Protein AF-A0A6P6D418-F1 (afdb_monomer)

Structure (mmCIF, N/CA/C/O backbone):
data_AF-A0A6P6D418-F1
#
_entry.id   AF-A0A6P6D418-F1
#
loop_
_atom_site.group_PDB
_atom_site.id
_atom_site.type_symbol
_atom_site.label_atom_id
_atom_site.label_alt_id
_atom_site.label_comp_id
_atom_site.label_asym_id
_atom_site.label_entity_id
_atom_site.label_seq_id
_atom_site.pdbx_PDB_ins_code
_atom_site.Cartn_x
_atom_site.Cartn_y
_atom_site.Cartn_z
_atom_site.occupancy
_atom_site.B_iso_or_equiv
_atom_site.auth_seq_id
_atom_site.auth_comp_id
_atom_site.auth_asym_id
_atom_site.auth_atom_id
_atom_site.pdbx_PDB_model_num
ATOM 1 N N . MET A 1 1 ? 2.836 -5.011 13.399 1.00 87.56 1 MET A N 1
ATOM 2 C CA . MET A 1 1 ? 2.859 -4.488 12.019 1.00 87.56 1 MET A CA 1
ATOM 3 C C . MET A 1 1 ? 4.157 -4.938 11.380 1.00 87.56 1 MET A C 1
ATOM 5 O O . MET A 1 1 ? 5.161 -4.933 12.080 1.00 87.56 1 MET A O 1
ATOM 9 N N . PHE A 1 2 ? 4.130 -5.393 10.126 1.00 97.69 2 PHE A N 1
ATOM 10 C CA . PHE A 1 2 ? 5.305 -5.955 9.454 1.00 97.69 2 PHE A CA 1
ATOM 11 C C . PHE A 1 2 ? 5.413 -5.437 8.016 1.00 97.69 2 PHE A C 1
ATOM 13 O O . PHE A 1 2 ? 4.402 -5.300 7.335 1.00 97.69 2 PHE A O 1
ATOM 20 N N . SER A 1 3 ? 6.639 -5.199 7.558 1.00 98.25 3 SER A N 1
ATOM 21 C CA . SER A 1 3 ? 7.002 -4.860 6.181 1.00 98.25 3 SER A CA 1
ATOM 22 C C . SER A 1 3 ? 8.351 -5.503 5.839 1.00 98.25 3 SER A C 1
ATOM 24 O O . SER A 1 3 ? 9.250 -5.564 6.683 1.00 98.25 3 SER A O 1
ATOM 26 N N . THR A 1 4 ? 8.481 -6.010 4.614 1.00 98.50 4 THR A N 1
ATOM 27 C CA . THR A 1 4 ? 9.635 -6.776 4.113 1.00 98.50 4 THR A CA 1
ATOM 28 C C . THR A 1 4 ? 9.999 -6.334 2.693 1.00 98.50 4 THR A C 1
ATOM 30 O O . THR A 1 4 ? 9.208 -5.667 2.030 1.00 98.50 4 THR A O 1
ATOM 33 N N . GLY A 1 5 ? 11.190 -6.708 2.223 1.00 98.38 5 GLY A N 1
ATOM 34 C CA . GLY A 1 5 ? 11.728 -6.310 0.920 1.00 98.38 5 GLY A CA 1
ATOM 35 C C . GLY A 1 5 ? 12.547 -5.017 0.963 1.00 98.38 5 GLY A C 1
ATOM 36 O O . GLY A 1 5 ? 12.773 -4.441 2.026 1.00 98.38 5 GLY A O 1
ATOM 37 N N . SER A 1 6 ?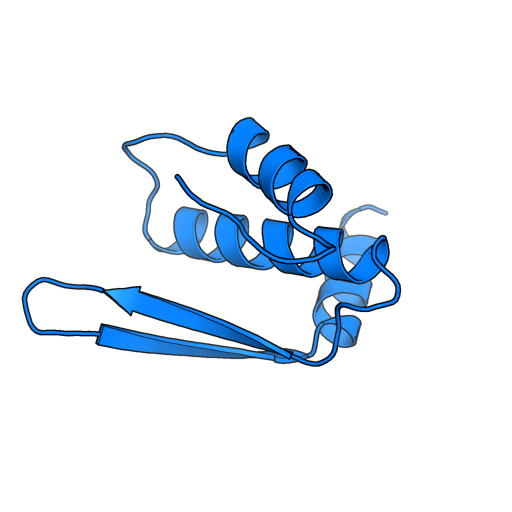 13.014 -4.572 -0.205 1.00 98.56 6 SER A N 1
ATOM 38 C CA . SER A 1 6 ? 13.899 -3.405 -0.359 1.00 98.56 6 SER A CA 1
ATOM 39 C C . SER A 1 6 ? 13.233 -2.076 0.011 1.00 98.56 6 SER A C 1
ATOM 41 O O . SER A 1 6 ? 13.897 -1.182 0.526 1.00 98.56 6 SER A O 1
ATOM 43 N N . GLY A 1 7 ? 11.915 -1.961 -0.176 1.00 98.56 7 GLY A N 1
ATOM 44 C CA . GLY A 1 7 ? 11.144 -0.761 0.155 1.00 98.56 7 GLY A CA 1
ATOM 45 C C . GLY A 1 7 ? 10.666 -0.674 1.610 1.00 98.56 7 GLY A C 1
ATOM 46 O O . GLY A 1 7 ? 9.868 0.210 1.931 1.00 98.56 7 GLY A O 1
ATOM 47 N N . ASN A 1 8 ? 11.088 -1.587 2.497 1.00 98.31 8 ASN A N 1
ATOM 48 C CA . ASN A 1 8 ? 10.442 -1.756 3.801 1.00 98.31 8 ASN A CA 1
ATOM 49 C C . ASN A 1 8 ? 10.517 -0.510 4.700 1.00 98.31 8 ASN A C 1
ATOM 51 O O . ASN A 1 8 ? 9.532 -0.174 5.356 1.00 98.31 8 ASN A O 1
ATOM 55 N N . THR A 1 9 ? 11.652 0.190 4.717 1.00 98.31 9 THR A N 1
ATOM 56 C CA . THR A 1 9 ? 11.877 1.377 5.555 1.00 98.31 9 THR A CA 1
ATOM 57 C C . THR A 1 9 ? 10.949 2.525 5.168 1.00 98.31 9 THR A C 1
ATOM 59 O O . THR A 1 9 ? 10.395 3.190 6.042 1.00 98.31 9 THR A O 1
ATOM 62 N N . TYR A 1 10 ? 10.713 2.720 3.870 1.00 98.56 10 TYR A N 1
ATOM 63 C CA . TYR A 1 10 ? 9.781 3.727 3.366 1.00 98.56 10 TYR A CA 1
ATOM 64 C C . TYR A 1 10 ? 8.330 3.390 3.720 1.00 98.56 10 TYR A C 1
ATOM 66 O O . TYR A 1 10 ? 7.581 4.272 4.140 1.00 98.56 10 TYR A O 1
ATOM 74 N N . ALA A 1 11 ? 7.949 2.113 3.599 1.00 98.69 11 ALA A N 1
ATOM 75 C CA . ALA A 1 11 ? 6.612 1.658 3.9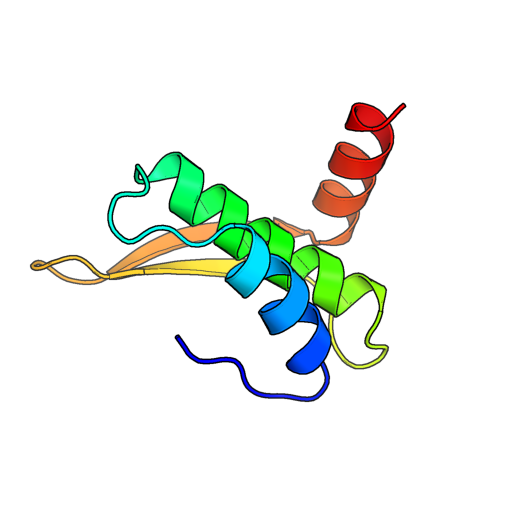65 1.00 98.69 11 ALA A CA 1
ATOM 76 C C . ALA A 1 11 ? 6.345 1.846 5.467 1.00 98.69 11 ALA A C 1
ATOM 78 O O . ALA A 1 11 ? 5.305 2.395 5.825 1.00 98.69 11 ALA A O 1
ATOM 79 N N . TYR A 1 12 ? 7.291 1.461 6.336 1.00 98.62 12 TYR A N 1
ATOM 80 C CA . TYR A 1 12 ? 7.171 1.689 7.781 1.00 98.62 12 TYR A CA 1
ATOM 81 C C . TYR A 1 12 ? 7.019 3.173 8.115 1.00 98.62 12 TYR A C 1
ATOM 83 O O . TYR A 1 12 ? 6.132 3.520 8.883 1.00 98.62 12 TYR A O 1
ATOM 91 N N . GLY A 1 13 ? 7.800 4.061 7.488 1.00 98.31 13 GLY A N 1
ATOM 92 C CA . GLY A 1 13 ? 7.716 5.500 7.758 1.00 98.31 13 GLY A CA 1
ATOM 93 C C . GLY A 1 13 ? 6.306 6.073 7.579 1.00 98.31 13 GLY A C 1
ATOM 94 O O . GLY A 1 13 ? 5.834 6.838 8.417 1.00 98.31 13 GLY A O 1
ATOM 95 N N . VAL A 1 14 ? 5.603 5.667 6.519 1.00 98.25 14 VAL A N 1
ATOM 96 C CA . VAL A 1 14 ? 4.210 6.083 6.300 1.00 98.25 14 VAL A CA 1
ATOM 97 C C . VAL A 1 14 ? 3.264 5.344 7.241 1.00 98.25 14 VAL A C 1
ATOM 99 O O . VAL A 1 14 ? 2.417 5.976 7.871 1.00 98.25 14 VAL A O 1
ATOM 102 N N . MET A 1 15 ? 3.413 4.026 7.369 1.00 98.31 15 MET A N 1
ATOM 103 C CA . MET A 1 15 ? 2.486 3.204 8.141 1.00 98.31 15 MET A CA 1
ATOM 104 C C . MET A 1 15 ? 2.489 3.563 9.634 1.00 98.31 15 MET A C 1
ATOM 106 O O . MET A 1 15 ? 1.422 3.770 10.210 1.00 98.31 15 MET A O 1
ATOM 110 N N . ASP A 1 16 ? 3.668 3.744 10.231 1.00 98.19 16 ASP A N 1
ATOM 111 C CA . ASP A 1 16 ? 3.836 4.092 11.646 1.00 98.19 16 ASP A CA 1
ATOM 112 C C . ASP A 1 16 ? 3.330 5.509 11.957 1.00 98.19 16 ASP A C 1
ATOM 114 O O . ASP A 1 16 ? 2.862 5.772 13.063 1.00 98.19 16 ASP A O 1
ATOM 118 N N . SER A 1 17 ? 3.366 6.421 10.976 1.00 97.69 17 SER A N 1
ATOM 119 C CA . SER A 1 17 ? 2.850 7.789 11.136 1.00 97.69 17 SER A CA 1
ATOM 120 C C . SER A 1 17 ? 1.318 7.874 11.166 1.00 97.69 17 SER A C 1
ATOM 122 O O . SER A 1 17 ? 0.764 8.798 11.760 1.00 97.69 17 SER A O 1
ATOM 124 N N . GLY A 1 18 ? 0.629 6.925 10.522 1.00 96.88 18 GLY A N 1
ATOM 125 C CA . GLY A 1 18 ? -0.826 6.948 10.347 1.00 96.88 18 GLY A CA 1
ATOM 126 C C . GLY A 1 18 ? -1.591 5.897 11.149 1.00 96.88 18 GLY A C 1
ATOM 127 O O . GLY A 1 18 ? -2.814 5.995 11.271 1.00 96.88 18 GLY A O 1
ATOM 128 N N . TYR A 1 19 ? -0.908 4.884 11.686 1.00 98.00 19 TYR A N 1
ATOM 129 C CA . TYR A 1 19 ? -1.568 3.756 12.331 1.00 98.00 19 TYR A CA 1
ATOM 130 C C . TYR A 1 19 ? -2.270 4.139 13.636 1.00 98.00 19 TYR A C 1
ATOM 132 O O . TYR A 1 1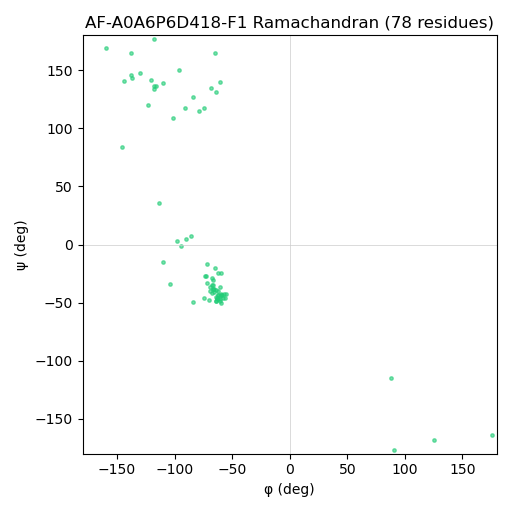9 ? -1.709 4.786 14.520 1.00 98.00 19 TYR A O 1
ATOM 140 N N . ARG A 1 20 ? -3.502 3.644 13.787 1.00 97.88 20 ARG A N 1
ATOM 141 C CA . ARG A 1 20 ? -4.249 3.615 15.046 1.00 97.88 20 ARG A CA 1
ATOM 142 C C . ARG A 1 20 ? -4.959 2.261 15.165 1.00 97.88 20 ARG A C 1
ATOM 144 O O . ARG A 1 20 ? -5.417 1.742 14.149 1.00 97.88 20 ARG A O 1
ATOM 151 N N . PRO A 1 21 ? -5.115 1.686 16.371 1.00 96.31 21 PRO A N 1
ATOM 152 C CA . PRO A 1 21 ? -5.803 0.400 16.535 1.00 96.31 21 PRO A CA 1
ATOM 153 C C . PRO A 1 21 ? -7.263 0.391 16.058 1.00 96.31 21 PRO A C 1
ATOM 155 O O . PRO A 1 21 ? -7.802 -0.662 15.744 1.00 96.31 21 PRO A O 1
ATOM 158 N N . ASN A 1 22 ? -7.909 1.556 16.030 1.00 97.19 22 ASN A N 1
ATOM 159 C CA . ASN A 1 22 ? -9.332 1.738 15.753 1.00 97.19 22 ASN A CA 1
ATOM 160 C C . ASN A 1 22 ? -9.593 2.488 14.435 1.00 97.19 22 ASN A C 1
ATOM 162 O O . ASN A 1 22 ? -10.518 3.297 14.364 1.00 97.19 22 ASN A O 1
ATOM 166 N N . LEU A 1 23 ? -8.766 2.258 13.413 1.00 98.31 23 LEU A N 1
ATOM 167 C CA . LEU A 1 23 ? -9.037 2.759 12.065 1.00 98.31 23 LEU A CA 1
ATOM 168 C C . LEU A 1 23 ? -10.351 2.174 11.539 1.00 98.31 23 LEU A C 1
ATOM 170 O O . LEU A 1 23 ? -10.632 0.985 11.712 1.00 98.31 23 LEU A O 1
ATOM 174 N N . SER A 1 24 ? -11.138 3.006 10.861 1.00 98.38 24 SER A N 1
ATOM 175 C CA . SER A 1 24 ? -12.199 2.503 9.997 1.00 98.38 24 SER A CA 1
ATOM 176 C C . SER A 1 24 ? -11.602 1.721 8.828 1.00 98.38 24 SER A C 1
ATOM 178 O O . SER A 1 24 ? -10.410 1.814 8.520 1.00 98.38 24 SER A O 1
ATOM 180 N N . LEU A 1 25 ? -12.448 0.947 8.153 1.00 97.75 25 LEU A N 1
ATOM 181 C CA . LEU A 1 25 ? -11.998 0.105 7.057 1.00 97.75 25 LEU A CA 1
ATOM 182 C C . LEU A 1 25 ? -11.368 0.918 5.914 1.00 97.75 25 LEU A C 1
ATOM 184 O O . LEU A 1 25 ? -10.287 0.581 5.438 1.00 97.75 25 LEU A O 1
ATOM 188 N N . GLU A 1 26 ? -12.008 2.026 5.543 1.00 98.19 26 GLU A N 1
ATOM 189 C CA . GLU A 1 26 ? -11.529 2.917 4.483 1.00 98.19 26 GLU A CA 1
ATOM 190 C C . GLU A 1 26 ? -10.222 3.622 4.863 1.00 98.19 26 GLU A C 1
ATOM 192 O O . GLU A 1 26 ? -9.320 3.737 4.036 1.00 98.19 26 GLU A O 1
ATOM 197 N N . GLU A 1 27 ? -10.065 4.037 6.126 1.00 98.50 27 GLU A N 1
ATOM 198 C CA . GLU A 1 27 ? -8.803 4.620 6.596 1.00 98.50 27 GLU A CA 1
ATOM 199 C C . GLU A 1 27 ? -7.663 3.593 6.589 1.00 98.50 27 GLU A C 1
ATOM 201 O O . GLU A 1 27 ? -6.531 3.929 6.243 1.00 98.50 27 GLU A O 1
ATOM 206 N N . ALA A 1 28 ? -7.943 2.335 6.948 1.00 98.50 28 ALA A N 1
ATOM 207 C CA . ALA A 1 28 ? -6.949 1.266 6.907 1.00 98.50 28 ALA A CA 1
ATOM 208 C C . ALA A 1 28 ? -6.504 0.963 5.467 1.00 98.50 28 ALA A C 1
ATOM 210 O O . ALA A 1 28 ? -5.309 0.786 5.213 1.00 98.50 28 ALA A O 1
ATOM 211 N N . TYR A 1 29 ? -7.448 0.948 4.524 1.00 98.50 29 TYR A N 1
ATOM 212 C CA . TYR A 1 29 ? -7.163 0.782 3.101 1.00 98.50 29 TYR A CA 1
ATOM 213 C C . TYR A 1 29 ? -6.330 1.936 2.546 1.00 98.50 29 TYR A C 1
ATOM 215 O O . TYR A 1 29 ? -5.321 1.698 1.883 1.00 98.50 29 TYR A O 1
ATOM 223 N N . ASP A 1 30 ? -6.706 3.178 2.852 1.00 98.38 30 ASP A N 1
ATOM 224 C CA . ASP A 1 30 ? -5.954 4.354 2.415 1.00 98.38 30 ASP A CA 1
ATOM 225 C C . ASP A 1 30 ? -4.531 4.363 2.998 1.00 98.38 30 ASP A C 1
ATOM 227 O O . ASP A 1 30 ? -3.568 4.575 2.262 1.00 98.38 30 ASP A O 1
ATOM 231 N N . LEU A 1 31 ? -4.364 4.039 4.286 1.00 98.50 31 LEU A N 1
ATOM 232 C CA . LEU A 1 31 ? -3.045 3.954 4.917 1.00 98.50 31 LEU A CA 1
ATOM 233 C C . LEU A 1 31 ? -2.163 2.876 4.272 1.00 98.50 31 LEU A C 1
ATOM 235 O O . LEU A 1 31 ? -0.999 3.139 3.959 1.00 98.50 31 LEU A O 1
ATOM 239 N N . GLY A 1 32 ? -2.710 1.676 4.055 1.00 98.38 32 GLY A N 1
ATOM 240 C CA . GLY A 1 32 ? -1.997 0.575 3.406 1.00 98.38 32 GLY A CA 1
ATOM 241 C C . GLY A 1 32 ? -1.560 0.936 1.987 1.00 98.38 32 GLY A C 1
ATOM 242 O O . GLY A 1 32 ? -0.390 0.767 1.633 1.00 98.38 32 GLY A O 1
ATOM 243 N N . ARG A 1 33 ? -2.473 1.518 1.202 1.00 98.56 33 ARG A N 1
ATOM 244 C CA . ARG A 1 33 ? -2.202 1.985 -0.159 1.00 98.56 33 ARG A CA 1
ATOM 245 C C . ARG A 1 33 ? -1.106 3.049 -0.184 1.00 98.56 33 ARG A C 1
ATOM 247 O O . ARG A 1 33 ? -0.127 2.889 -0.913 1.00 98.56 33 ARG A O 1
ATOM 254 N N . ARG A 1 34 ? -1.211 4.093 0.646 1.00 98.25 34 ARG A N 1
ATOM 255 C CA . ARG A 1 34 ? -0.201 5.163 0.736 1.00 98.25 34 ARG A CA 1
ATOM 256 C C . ARG A 1 34 ? 1.171 4.627 1.125 1.00 98.25 34 ARG A C 1
ATOM 258 O O . ARG A 1 34 ? 2.166 5.041 0.534 1.00 98.25 34 ARG A O 1
ATOM 265 N N . ALA A 1 35 ? 1.239 3.701 2.082 1.00 98.62 35 ALA A N 1
ATOM 266 C CA . ALA A 1 35 ? 2.508 3.125 2.517 1.00 98.62 35 ALA A CA 1
ATOM 267 C C . ALA A 1 35 ? 3.250 2.427 1.369 1.00 98.62 35 ALA A C 1
ATOM 269 O O . ALA A 1 35 ? 4.450 2.644 1.196 1.00 98.62 35 ALA A O 1
ATOM 270 N N . ILE A 1 36 ? 2.538 1.654 0.543 1.00 98.69 36 ILE A N 1
ATOM 271 C CA . ILE A 1 36 ? 3.134 1.004 -0.629 1.00 98.69 36 ILE A CA 1
ATOM 272 C C . ILE A 1 36 ? 3.484 2.027 -1.712 1.00 98.69 36 ILE A C 1
ATOM 274 O O . ILE A 1 36 ? 4.620 2.026 -2.176 1.00 98.69 36 ILE A O 1
ATOM 278 N N . VAL A 1 37 ? 2.571 2.939 -2.065 1.00 98.50 37 VAL A N 1
ATOM 279 C CA . VAL A 1 37 ? 2.799 3.949 -3.119 1.00 98.50 37 VAL A CA 1
ATOM 280 C C . VAL A 1 37 ? 4.028 4.818 -2.823 1.00 98.50 37 VAL A C 1
ATOM 282 O O . VAL A 1 37 ? 4.857 5.071 -3.702 1.00 98.50 37 VAL A O 1
ATOM 285 N N . HIS A 1 38 ? 4.203 5.255 -1.575 1.00 98.25 38 HIS A N 1
ATOM 286 C CA . HIS A 1 38 ? 5.378 6.038 -1.194 1.00 98.25 38 HIS A CA 1
ATOM 287 C C . HIS A 1 38 ? 6.661 5.203 -1.145 1.00 98.25 38 HIS A C 1
ATOM 289 O O . HIS A 1 38 ? 7.722 5.725 -1.494 1.00 98.25 38 HIS A O 1
ATOM 295 N N . ALA A 1 39 ? 6.580 3.920 -0.778 1.00 98.75 39 ALA A N 1
ATOM 296 C CA . ALA A 1 39 ? 7.726 3.020 -0.844 1.00 98.75 39 ALA A CA 1
ATOM 297 C C . ALA A 1 39 ? 8.199 2.808 -2.284 1.00 98.75 39 ALA A C 1
ATOM 299 O O . ALA A 1 39 ? 9.372 3.030 -2.581 1.00 98.75 39 ALA A O 1
ATOM 300 N N . THR A 1 40 ? 7.278 2.498 -3.197 1.00 98.69 40 THR A N 1
ATOM 301 C CA . THR A 1 40 ? 7.561 2.330 -4.631 1.00 98.69 40 THR A CA 1
ATOM 302 C C . THR A 1 40 ? 8.080 3.603 -5.293 1.00 98.69 40 THR A C 1
ATOM 304 O O . THR A 1 40 ? 8.774 3.549 -6.298 1.00 98.69 40 THR A O 1
ATOM 307 N N . HIS A 1 41 ? 7.773 4.778 -4.739 1.00 97.94 41 HIS A N 1
ATOM 308 C CA . HIS A 1 41 ? 8.300 6.026 -5.280 1.00 97.94 41 HIS A CA 1
ATOM 309 C C . HIS A 1 41 ? 9.785 6.248 -4.971 1.00 97.94 41 HIS A C 1
ATOM 311 O O . HIS A 1 41 ? 10.462 6.986 -5.687 1.00 97.94 41 HIS A O 1
ATOM 317 N N . ARG A 1 42 ? 10.283 5.674 -3.871 1.00 98.25 42 ARG A N 1
ATOM 318 C CA . ARG A 1 42 ? 11.657 5.884 -3.397 1.00 98.25 42 ARG A CA 1
ATOM 319 C C . ARG A 1 42 ? 12.572 4.700 -3.682 1.00 98.25 42 ARG A C 1
ATOM 321 O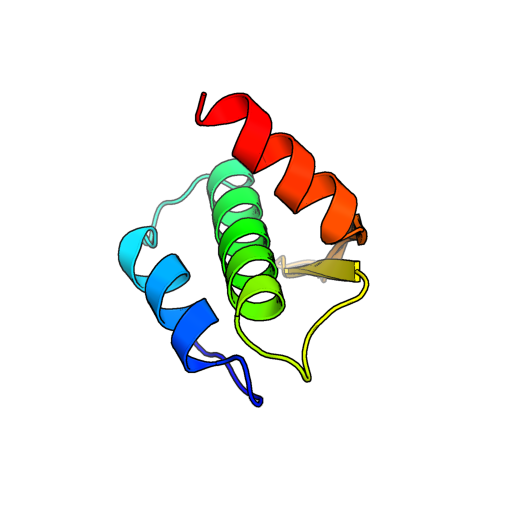 O . ARG A 1 42 ? 13.751 4.921 -3.938 1.00 98.25 42 ARG A O 1
ATOM 328 N N . 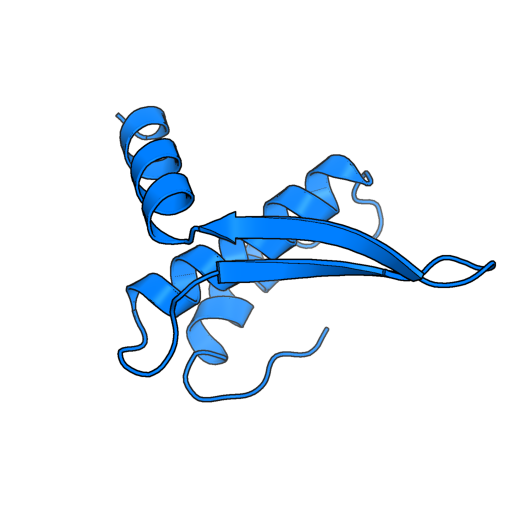ASP A 1 43 ? 12.048 3.482 -3.633 1.00 98.69 43 ASP A N 1
ATOM 329 C CA . ASP A 1 43 ? 12.809 2.261 -3.877 1.00 98.69 43 ASP A CA 1
ATOM 330 C C . ASP A 1 43 ? 12.764 1.853 -5.355 1.00 98.69 43 ASP A C 1
ATOM 332 O O . ASP A 1 43 ? 11.710 1.508 -5.879 1.00 98.69 43 ASP A O 1
ATOM 336 N N . SER A 1 44 ? 13.923 1.828 -6.017 1.00 98.31 44 SER A N 1
ATOM 337 C CA . SER A 1 44 ? 14.044 1.506 -7.446 1.00 98.31 44 SER A CA 1
ATOM 338 C C . SER A 1 44 ? 13.640 0.077 -7.809 1.00 98.31 44 SER A C 1
ATOM 340 O O . SER A 1 44 ? 13.391 -0.202 -8.980 1.00 98.31 44 SER A O 1
ATOM 342 N N . TYR A 1 45 ? 13.616 -0.837 -6.836 1.00 98.44 45 TYR A N 1
ATOM 343 C CA . TYR A 1 45 ? 13.267 -2.242 -7.057 1.00 98.44 45 TYR A CA 1
ATOM 344 C C . TYR A 1 45 ? 11.803 -2.567 -6.724 1.00 98.44 45 TYR A C 1
ATOM 346 O O . TYR A 1 45 ? 11.393 -3.720 -6.854 1.00 98.44 45 TYR A O 1
ATOM 354 N N . SER A 1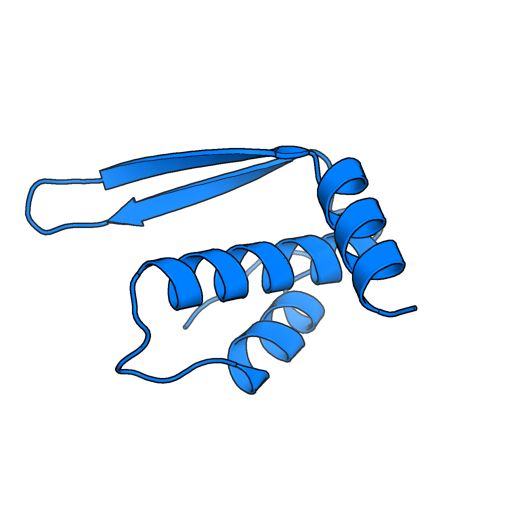 46 ? 11.006 -1.565 -6.337 1.00 98.56 46 SER A N 1
ATOM 355 C CA . SER A 1 46 ? 9.585 -1.709 -6.014 1.00 98.56 46 SER A CA 1
ATOM 356 C C . SER A 1 46 ? 8.724 -0.870 -6.964 1.00 98.56 46 SER A C 1
ATOM 358 O O . SER A 1 46 ? 9.003 0.302 -7.189 1.00 98.56 46 SER A O 1
ATOM 360 N N . GLY A 1 47 ? 7.638 -1.432 -7.500 1.00 98.44 47 GLY A N 1
ATOM 361 C CA . GLY A 1 47 ? 6.736 -0.708 -8.403 1.00 98.44 47 GLY A CA 1
ATOM 362 C C . GLY A 1 47 ? 5.619 -1.574 -8.985 1.00 98.44 47 GLY A C 1
ATOM 363 O O . GLY A 1 47 ? 5.349 -2.670 -8.493 1.00 98.44 47 GLY A O 1
ATOM 364 N N . GLY A 1 48 ? 4.980 -1.085 -10.050 1.00 98.62 48 GLY A N 1
ATOM 365 C CA . GLY A 1 48 ? 3.881 -1.772 -10.731 1.00 98.62 48 GLY A CA 1
ATOM 366 C C . GLY A 1 48 ? 2.526 -1.445 -10.108 1.00 98.62 48 GLY A C 1
ATOM 367 O O . GLY A 1 48 ? 2.086 -0.301 -10.156 1.00 98.62 48 GLY A O 1
ATOM 368 N N . VAL A 1 49 ? 1.864 -2.445 -9.528 1.00 98.62 49 VAL A N 1
ATOM 369 C CA . VAL A 1 49 ? 0.497 -2.319 -8.999 1.00 98.62 49 VAL A CA 1
ATOM 370 C C . VAL A 1 49 ? 0.442 -2.625 -7.502 1.00 98.62 49 VAL A C 1
ATOM 372 O O . VAL A 1 49 ? 1.082 -3.563 -7.020 1.00 98.62 49 VAL A O 1
ATOM 375 N N . VAL A 1 50 ? -0.378 -1.880 -6.762 1.00 98.62 50 VAL A N 1
ATOM 376 C CA . VAL A 1 50 ? -0.741 -2.218 -5.383 1.00 98.62 50 VAL A CA 1
ATOM 377 C C . VAL A 1 50 ? -1.810 -3.304 -5.422 1.00 98.62 50 VAL A C 1
ATOM 379 O O . VAL A 1 50 ? -2.925 -3.066 -5.877 1.00 98.62 50 VAL A O 1
ATOM 382 N N . ASN A 1 51 ? -1.484 -4.499 -4.927 1.00 98.69 51 ASN A N 1
ATOM 383 C CA . ASN A 1 51 ? -2.468 -5.550 -4.671 1.00 98.69 51 ASN A CA 1
ATOM 384 C C . ASN A 1 51 ? -2.789 -5.587 -3.178 1.00 98.69 51 ASN A C 1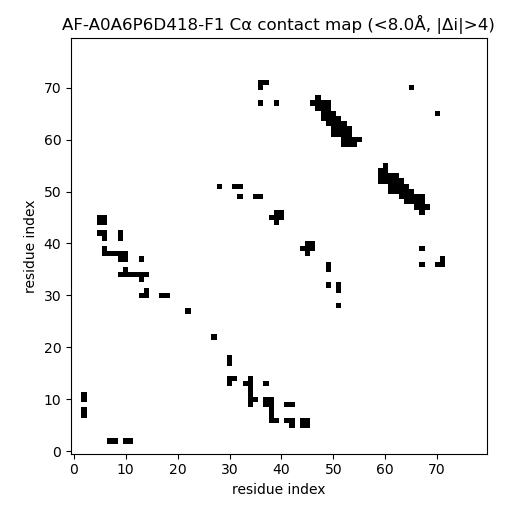
ATOM 386 O O . ASN A 1 51 ? -1.957 -6.024 -2.382 1.00 98.69 51 ASN A O 1
ATOM 390 N N . MET A 1 52 ? -3.993 -5.158 -2.806 1.00 98.69 52 MET A N 1
ATOM 391 C CA . MET A 1 52 ? -4.412 -5.100 -1.407 1.00 98.69 52 MET A CA 1
ATOM 392 C C . MET A 1 52 ? -5.470 -6.154 -1.097 1.00 98.69 52 MET A C 1
ATOM 394 O O . MET A 1 52 ? -6.404 -6.384 -1.869 1.00 98.69 52 MET A O 1
ATOM 398 N N . TYR A 1 53 ? -5.325 -6.768 0.073 1.00 98.69 53 TYR A N 1
ATOM 399 C CA . TYR A 1 53 ? -6.220 -7.791 0.592 1.00 98.69 53 TYR A CA 1
ATOM 400 C C . TYR A 1 53 ? -6.633 -7.441 2.016 1.00 98.69 53 TYR A C 1
ATOM 402 O O . TYR A 1 53 ? -5.846 -6.885 2.781 1.00 98.69 53 TYR A O 1
ATOM 410 N N . HIS A 1 54 ? -7.853 -7.815 2.379 1.00 98.56 54 HIS A N 1
ATOM 411 C CA . HIS A 1 54 ? -8.384 -7.660 3.726 1.00 98.56 54 HIS A CA 1
ATOM 412 C C . HIS A 1 54 ? -8.817 -9.023 4.252 1.00 98.56 54 HIS A C 1
ATOM 414 O O . HIS A 1 54 ? -9.672 -9.678 3.661 1.00 98.56 54 HIS A O 1
ATOM 420 N N . MET A 1 55 ? -8.203 -9.446 5.356 1.00 98.31 55 MET A N 1
ATOM 421 C CA . MET A 1 55 ? -8.578 -10.659 6.073 1.00 98.31 55 MET A CA 1
ATOM 422 C C . MET A 1 55 ? -9.732 -10.377 7.038 1.00 98.31 55 MET A C 1
ATOM 424 O O . MET A 1 55 ? -9.622 -9.485 7.876 1.00 98.31 55 MET A O 1
ATOM 428 N N . LYS A 1 56 ? -10.797 -11.167 6.941 1.00 97.88 56 LYS A N 1
ATOM 429 C CA . LYS A 1 56 ? -11.955 -11.182 7.837 1.00 97.88 56 LYS A CA 1
ATOM 430 C C . LYS A 1 56 ? -12.061 -12.548 8.516 1.00 97.88 56 LYS A C 1
ATOM 432 O O . LYS A 1 56 ? -11.281 -13.455 8.233 1.00 97.88 56 LYS A O 1
ATOM 437 N N . GLU A 1 57 ? -13.036 -12.697 9.407 1.00 98.19 57 GLU A N 1
ATOM 438 C CA . GLU A 1 57 ? -13.312 -13.971 10.082 1.00 98.19 57 GLU A CA 1
ATOM 439 C C . GLU A 1 57 ? -13.689 -15.092 9.095 1.00 98.19 57 GLU A C 1
ATOM 441 O O . GLU A 1 57 ? -13.268 -16.232 9.263 1.00 98.19 57 GLU A O 1
ATOM 446 N N . ASP A 1 58 ? -14.424 -14.759 8.032 1.00 98.19 58 ASP A N 1
ATOM 447 C CA . ASP A 1 58 ? -14.914 -15.686 7.006 1.00 98.19 58 ASP A CA 1
ATOM 448 C C . ASP A 1 58 ? -13.957 -15.866 5.815 1.00 98.19 58 ASP A C 1
ATOM 450 O O . ASP A 1 58 ? -14.272 -16.572 4.855 1.00 98.19 58 ASP A O 1
ATOM 454 N N . GLY A 1 59 ? -12.769 -15.262 5.877 1.00 98.38 59 GLY A N 1
ATOM 455 C CA . GLY A 1 59 ? -11.737 -15.369 4.852 1.00 98.38 59 GLY A CA 1
ATOM 456 C C . GLY A 1 59 ? -11.266 -14.018 4.328 1.00 98.38 59 GLY A C 1
ATOM 457 O O . GLY A 1 59 ? -11.525 -12.962 4.902 1.00 98.38 59 GLY A O 1
ATOM 458 N N . TRP A 1 60 ? -10.510 -14.045 3.233 1.00 98.44 60 TRP A N 1
ATOM 459 C CA . TRP A 1 60 ? -9.934 -12.838 2.650 1.00 98.44 60 TRP A CA 1
ATOM 460 C C . TRP A 1 60 ? -10.788 -12.289 1.508 1.00 98.44 60 TRP A C 1
ATOM 462 O O . TRP A 1 60 ? -11.407 -13.033 0.749 1.00 98.44 60 TRP A O 1
ATOM 472 N N . VAL A 1 61 ? -10.744 -10.970 1.336 1.00 98.25 61 VAL A N 1
ATOM 473 C CA . VAL A 1 61 ? -11.285 -10.277 0.163 1.00 98.25 61 VAL A CA 1
ATOM 474 C C . VAL A 1 61 ? -10.166 -9.547 -0.573 1.00 98.25 61 VAL A C 1
ATOM 476 O O . VAL A 1 61 ? -9.316 -8.909 0.053 1.00 98.25 61 VAL A O 1
ATOM 479 N N . LYS A 1 62 ? -10.148 -9.646 -1.908 1.00 98.44 62 LYS A N 1
ATOM 480 C CA . LYS A 1 62 ? -9.301 -8.782 -2.738 1.00 98.44 62 LYS A CA 1
ATOM 481 C C . LYS A 1 62 ? -9.945 -7.403 -2.757 1.00 98.44 62 LYS A C 1
ATOM 483 O O . LYS A 1 62 ? -11.074 -7.271 -3.219 1.00 98.44 62 LYS A O 1
ATOM 488 N N . VAL A 1 63 ? -9.238 -6.410 -2.234 1.00 98.44 63 VAL A N 1
ATOM 489 C CA . VAL A 1 63 ? -9.741 -5.037 -2.142 1.00 98.44 63 VAL A CA 1
ATOM 490 C C . VAL A 1 63 ? -9.501 -4.318 -3.461 1.00 98.44 63 VAL A C 1
ATOM 492 O O . VAL A 1 63 ? -10.427 -3.754 -4.030 1.00 98.44 63 VAL A O 1
ATOM 495 N N . GLU A 1 64 ? -8.273 -4.386 -3.979 1.00 97.94 64 GLU A N 1
ATOM 496 C CA . GLU A 1 64 ? -7.909 -3.692 -5.213 1.00 97.94 64 GLU A CA 1
ATOM 497 C C . GLU A 1 64 ? -6.660 -4.271 -5.890 1.00 97.94 64 GLU A C 1
ATOM 499 O O . GLU A 1 64 ? -5.941 -5.116 -5.344 1.00 97.94 64 GLU A O 1
ATOM 504 N N . SER A 1 65 ? -6.441 -3.810 -7.119 1.00 98.56 65 SER A N 1
ATOM 505 C CA . SER A 1 65 ? -5.252 -4.028 -7.938 1.00 98.56 65 SER A CA 1
ATOM 506 C C . SER A 1 65 ? -5.055 -2.754 -8.757 1.00 98.56 65 SER A C 1
ATOM 508 O O . SER A 1 65 ? -5.595 -2.636 -9.855 1.00 98.56 65 SER A O 1
ATOM 510 N N . THR A 1 66 ? -4.401 -1.763 -8.158 1.00 98.44 66 THR A N 1
ATOM 511 C CA . THR A 1 66 ? -4.392 -0.381 -8.665 1.00 98.44 66 THR A CA 1
ATOM 512 C C . THR A 1 66 ? -2.984 0.022 -9.075 1.00 98.44 66 THR A C 1
ATOM 514 O O . THR A 1 66 ? -2.027 -0.271 -8.356 1.00 98.44 66 THR A O 1
ATOM 517 N N . ASP A 1 67 ? -2.844 0.677 -10.226 1.00 98.69 67 ASP A N 1
ATOM 518 C CA . ASP A 1 67 ? -1.550 1.145 -10.719 1.00 98.69 67 ASP A CA 1
ATOM 519 C C . ASP A 1 67 ? -0.949 2.210 -9.786 1.00 98.69 67 ASP A C 1
ATOM 521 O O . ASP A 1 67 ? -1.616 3.152 -9.353 1.00 98.69 67 ASP A O 1
ATOM 525 N N . VAL A 1 68 ? 0.325 2.035 -9.434 1.00 98.44 68 VAL A N 1
ATOM 526 C CA . VAL A 1 68 ? 1.034 2.933 -8.514 1.00 98.44 68 VAL A CA 1
ATOM 527 C C . VAL A 1 68 ? 1.236 4.321 -9.121 1.00 98.44 68 VAL A C 1
ATOM 529 O O . VAL A 1 68 ? 1.215 5.312 -8.388 1.00 98.44 68 VAL A O 1
ATOM 532 N N . SER A 1 69 ? 1.458 4.403 -10.435 1.00 97.94 69 SER A N 1
ATOM 533 C CA . SER A 1 69 ? 1.670 5.665 -11.140 1.00 97.94 69 SER A CA 1
ATOM 534 C C . SER A 1 69 ? 0.416 6.524 -11.053 1.00 97.94 69 SER A C 1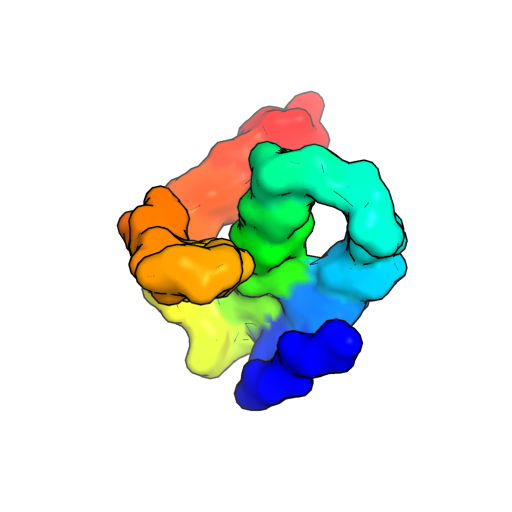
ATOM 536 O O . SER A 1 69 ? 0.501 7.677 -10.629 1.00 97.94 69 SER A O 1
ATOM 538 N N . ASP A 1 70 ? -0.749 5.944 -11.347 1.00 98.44 70 ASP A N 1
ATOM 539 C CA . ASP A 1 70 ? -2.043 6.632 -11.267 1.00 98.44 70 ASP A CA 1
ATOM 540 C C . ASP A 1 70 ? -2.303 7.176 -9.854 1.00 98.44 70 ASP A C 1
ATOM 542 O O . ASP A 1 70 ? -2.637 8.350 -9.677 1.00 98.44 70 ASP A O 1
ATOM 546 N N . LEU A 1 71 ? -2.054 6.354 -8.828 1.00 98.06 71 LEU A N 1
ATOM 547 C CA . LEU A 1 71 ? -2.197 6.759 -7.427 1.00 98.06 71 LEU A CA 1
ATOM 548 C C . LEU A 1 71 ? -1.246 7.897 -7.046 1.00 98.06 71 LEU A C 1
ATOM 550 O O . LEU A 1 71 ? -1.643 8.849 -6.374 1.00 98.06 71 LEU A O 1
ATOM 554 N N . MET A 1 72 ? 0.015 7.825 -7.474 1.00 97.56 72 MET A N 1
ATOM 555 C CA . MET A 1 72 ? 0.990 8.871 -7.176 1.00 97.56 72 MET A CA 1
ATOM 556 C C . MET A 1 72 ? 0.640 10.189 -7.877 1.00 97.56 72 MET A C 1
ATOM 558 O O . MET A 1 72 ? 0.797 11.255 -7.278 1.00 97.56 72 MET A O 1
ATOM 562 N N . HIS A 1 73 ? 0.146 10.141 -9.117 1.00 97.56 73 HIS A N 1
ATOM 563 C CA . HIS A 1 73 ? -0.360 11.325 -9.811 1.00 97.56 73 HIS A CA 1
ATOM 564 C C . HIS A 1 73 ? -1.535 11.949 -9.053 1.00 97.56 73 HIS A C 1
ATOM 566 O O . HIS A 1 73 ? -1.473 13.134 -8.723 1.00 97.56 73 HIS A O 1
ATOM 572 N N . GLN A 1 74 ? -2.522 11.142 -8.655 1.00 97.19 74 GLN A N 1
ATOM 573 C CA . GLN A 1 74 ? -3.665 11.598 -7.864 1.00 97.19 74 GLN A CA 1
ATOM 574 C C . GLN A 1 74 ? -3.237 12.278 -6.549 1.00 97.19 74 GLN A C 1
ATOM 576 O O . GLN A 1 74 ? -3.730 13.354 -6.210 1.00 97.19 74 GLN A O 1
ATOM 581 N N . TYR A 1 75 ? -2.297 11.692 -5.800 1.00 96.00 75 TYR A N 1
ATOM 582 C CA . TYR A 1 75 ? -1.822 12.282 -4.542 1.00 96.00 75 TYR A CA 1
ATOM 583 C C . TYR A 1 75 ? -1.053 13.589 -4.740 1.00 96.00 75 TYR A C 1
ATOM 585 O O . TYR A 1 75 ? -1.151 14.496 -3.909 1.00 96.00 75 TYR A O 1
ATOM 593 N N . ARG A 1 76 ? -0.294 13.706 -5.834 1.00 94.44 76 ARG A N 1
ATOM 594 C CA . ARG A 1 76 ? 0.424 14.939 -6.183 1.00 94.44 76 ARG A CA 1
ATOM 595 C C . ARG A 1 76 ? -0.519 16.064 -6.584 1.00 94.44 76 ARG A C 1
ATOM 597 O O . ARG A 1 76 ? -0.228 17.211 -6.267 1.00 94.44 76 ARG A O 1
ATOM 604 N N . GLU A 1 77 ? -1.612 15.754 -7.271 1.00 95.12 77 GLU A N 1
ATOM 605 C CA . GLU A 1 77 ? -2.644 16.736 -7.617 1.00 95.12 77 GLU A CA 1
ATOM 606 C C . GLU A 1 77 ? -3.415 17.198 -6.378 1.00 95.12 77 GLU A C 1
ATOM 608 O O . GLU A 1 77 ? -3.646 18.387 -6.220 1.00 95.12 77 GLU A O 1
ATOM 613 N N . ALA A 1 78 ? -3.732 16.287 -5.454 1.00 90.56 78 ALA A N 1
ATOM 614 C CA . ALA A 1 78 ? -4.437 16.621 -4.214 1.00 90.56 78 ALA A CA 1
ATOM 615 C C . ALA A 1 78 ? -3.592 17.403 -3.187 1.00 90.56 78 ALA A C 1
ATOM 617 O O . ALA A 1 78 ? -4.142 17.952 -2.235 1.00 90.56 78 ALA A O 1
ATOM 618 N N . SER A 1 79 ? -2.264 17.400 -3.334 1.00 80.19 79 SER A N 1
ATOM 619 C CA . SER A 1 79 ? -1.334 18.115 -2.442 1.00 80.19 79 SER A CA 1
ATOM 620 C C . SER A 1 79 ? -0.960 19.516 -2.949 1.00 80.19 79 SER A C 1
ATOM 622 O O . SER A 1 79 ? -0.159 20.192 -2.300 1.00 80.19 79 SER A O 1
ATOM 624 N N . GLN A 1 80 ? -1.479 19.913 -4.115 1.00 55.16 80 GLN A N 1
ATOM 625 C CA . GLN A 1 80 ? -1.369 21.260 -4.685 1.00 55.16 80 GLN A CA 1
ATOM 626 C C . GLN A 1 80 ? -2.562 22.112 -4.256 1.00 55.16 80 GLN A C 1
ATOM 628 O O . GLN A 1 80 ? -2.336 23.320 -4.021 1.00 55.16 80 GLN A O 1
#

InterPro domains:
  IPR000243 Peptidase T1A, proteasome beta-subunit [PR00141] (5-16)
  IPR000243 Peptidase T1A, proteasome beta-subunit [PR00141] (16-27)
  IPR000243 Peptidase T1A, proteasome beta-subunit [PR00141] (41-52)
  IPR001353 Proteasome, subunit alpha/beta [PF00227] (2-54)
  IPR023333 Proteasome B-type subunit [PTHR32194] (2-63)
  IPR029055 Nucleophile aminohydrolases, N-terminal [G3DSA:3.60.20.10] (1-80)
  IPR029055 Nucleophile aminohydrolases, N-terminal [SSF56235] (2-76)

Foldseek 3Di:
DDDDDPLRVQLCVQLVVQDDPDDDPVSVVVSNLVSLLRSQVPGVVHAFWDFDWDADPVGIDGPDTGHSVVVVVVVVVVVD

pLDDT: mean 97.16, std 5.37, range [55.16, 98.75]

Mean predicted aligned error: 2.29 Å

Radius of gyration: 12.77 Å; Cα contacts (8 Å, |Δi|>4): 88; chains: 1; bounding box: 29×37×28 Å

Secondary structure (DSSP, 8-state):
----STTHHHHHHHHHHH--TT--HHHHHHHHHHHHHHHHHH-TT--SEEEEEEEETTEEEEEEEEEHHHHHHHHHHHT-

Nearest PDB structures (foldseek):
  8fz5-assembly1_L  TM=9.952E-01  e=5.427E-08  Bos taurus
  7tej-assembly1_Z  TM=9.772E-01  e=4.144E-08  Saccharomyces cerevisiae S288C
  6qm7-assembly1_L  TM=9.903E-01  e=4.742E-08  Leishmania tarentolae
  5cz9-assembly1_K  TM=9.705E-01  e=5.073E-08  Saccharomyces cerevisiae S288C
  9f9p-assembly1_L  TM=9.922E-01  e=1.707E-07  Trypanosoma cruzi

Organism: Pteropus vampyrus (NCBI:txid132908)

Sequence (80 aa):
MFSTGSGNTYAYGVMDSGYRPNLSLEEAYDLGRRAIVHATHRDSYSGGVVNMYHMKEDGWVKVESTDVSDLMHQYREASQ

Solvent-accessible surface area (backbone atoms only — not comparable to full-atom values): 4837 Å² total; per-res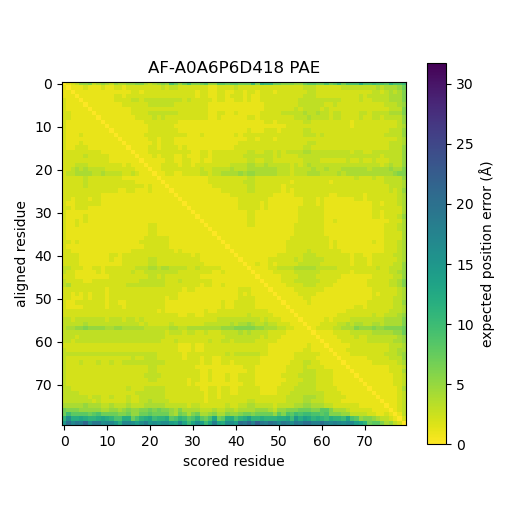idue (Å²): 140,88,74,72,74,93,35,22,70,49,23,46,59,45,38,71,74,68,67,60,100,80,58,52,72,67,55,48,51,52,46,54,50,50,12,51,45,55,9,32,73,71,26,92,91,39,73,68,56,50,75,42,70,47,80,53,96,95,44,74,42,82,73,49,76,42,54,35,64,62,53,52,50,53,53,57,60,75,73,107